Protein AF-A0A4V6NR15-F1 (afdb_monomer)

pLDDT: mean 85.84, std 16.06, range [43.22, 98.69]

Mean predicted aligned error: 8.98 Å

Radius of gyration: 19.8 Å; Cα contacts (8 Å, |Δi|>4): 120; chains: 1; bounding box: 52×63×52 Å

Nearest PDB structures (foldseek):
  4pav-assembly4_D  TM=6.215E-01  e=2.901E-02  Staphylococcus aureus
  4pav-assembly2_B  TM=5.642E-01  e=1.759E-02  Staphylococcus aureus
  2p7m-assembly4_A  TM=5.240E-01  e=8.943E-02  Listeria monocytogenes EGD-e
  5b6j-assembly2_B  TM=4.388E-01  e=2.171E+00  Vibrio cholerae O395
  4z86-assembly1_B  TM=3.121E-01  e=2.312E+00  Vibrio cholerae O1 biovar El Tor str. N16961

InterPro domains:
  IPR029068 Glyoxalase/Bleomycin resistance protein/Dihydroxybiphenyl dioxygenase [G3DSA:3.10.180.10] (9-125)
  IPR029068 Glyoxalase/Bleomycin resistance protein/Dihydroxybiphenyl dioxygenase [SSF54593] (13-91)

Sequence (129 aa):
MLDERVQPNETIVPLLSCTAPEDTLTFWRALGFEVTHEQTKPYLYLAFQWSGFALHYGRASSNVDPSLESTGGCLVMVDAVAPYHAAFAEAMRRTYGKMLTKGLPRITRGTEPVPPDSASWTRRETPSS

Secondary structure (DSSP, 8-state):
--------------EEEES-HHHHHHHHHHTT-EEEEEE-SSS-EEEEEETTEEEEEEEPPTT--GGG--S-------S-HHHHHHHHHHHHHHHHSS---SSSS--PPPPPPPPGGG------PPPP-

Structure (mmCIF, N/CA/C/O backbone):
data_AF-A0A4V6NR15-F1
#
_entry.id   AF-A0A4V6NR15-F1
#
loop_
_atom_site.group_PDB
_atom_site.id
_atom_site.type_symbol
_atom_site.label_atom_id
_atom_site.label_alt_id
_atom_site.label_comp_id
_atom_site.label_asym_id
_atom_site.label_entity_id
_atom_site.label_seq_id
_atom_site.pdbx_PDB_ins_code
_atom_site.Cartn_x
_atom_site.Cartn_y
_atom_site.Cartn_z
_atom_site.occupancy
_atom_site.B_iso_or_equiv
_atom_site.auth_seq_id
_atom_site.auth_comp_id
_atom_site.auth_asym_id
_atom_site.auth_atom_id
_atom_site.pdbx_PDB_model_num
ATOM 1 N N . MET A 1 1 ? 0.253 -47.927 -10.230 1.00 50.66 1 MET A N 1
ATOM 2 C CA . MET A 1 1 ? 0.256 -46.534 -10.711 1.00 50.66 1 MET A CA 1
ATOM 3 C C . MET A 1 1 ? -0.069 -45.674 -9.506 1.00 50.66 1 MET A C 1
ATOM 5 O O . MET A 1 1 ? -1.233 -45.601 -9.139 1.00 50.66 1 MET A O 1
ATOM 9 N N . LEU A 1 2 ? 0.947 -45.192 -8.788 1.00 55.94 2 LEU A N 1
ATOM 10 C CA . LEU A 1 2 ? 0.704 -44.258 -7.692 1.00 55.94 2 LEU A CA 1
ATOM 11 C C . LEU A 1 2 ? 0.239 -42.952 -8.329 1.00 55.94 2 LEU A C 1
ATOM 13 O O . LEU A 1 2 ? 0.882 -42.436 -9.238 1.00 55.94 2 LEU A O 1
ATOM 17 N N . ASP A 1 3 ? -0.934 -42.509 -7.906 1.00 68.00 3 ASP A N 1
ATOM 18 C CA . ASP A 1 3 ? -1.514 -41.224 -8.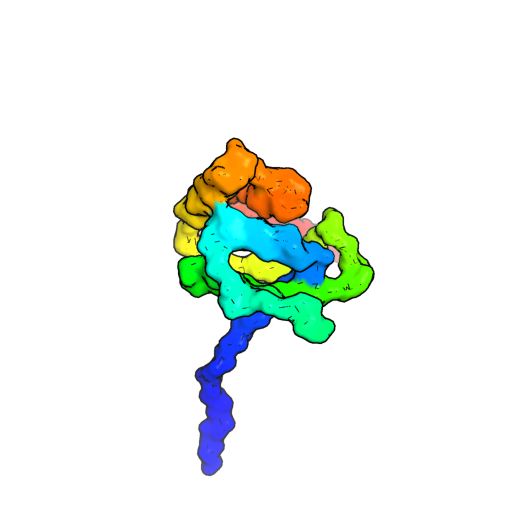249 1.00 68.00 3 ASP A CA 1
ATOM 19 C C . ASP A 1 3 ? -0.672 -40.135 -7.577 1.00 68.00 3 ASP A C 1
ATOM 21 O O . ASP A 1 3 ? -0.947 -39.689 -6.465 1.00 68.00 3 ASP A O 1
ATOM 25 N N . GLU A 1 4 ? 0.439 -39.796 -8.223 1.00 69.56 4 GLU A N 1
ATOM 26 C CA . GLU A 1 4 ? 1.435 -38.829 -7.771 1.00 69.56 4 GLU A CA 1
ATOM 27 C C . GLU A 1 4 ? 0.936 -37.408 -8.076 1.00 69.56 4 GLU A C 1
ATOM 29 O O . GLU A 1 4 ? 1.529 -36.638 -8.829 1.00 69.56 4 GLU A O 1
ATOM 34 N N . ARG A 1 5 ? -0.245 -37.071 -7.545 1.00 78.25 5 ARG A N 1
ATOM 35 C CA . ARG A 1 5 ? -0.778 -35.712 -7.633 1.00 78.25 5 ARG A CA 1
ATOM 36 C C . ARG A 1 5 ? 0.018 -34.794 -6.715 1.00 78.25 5 ARG A C 1
ATOM 38 O O . ARG A 1 5 ? 0.207 -35.100 -5.536 1.00 78.25 5 ARG A O 1
ATOM 45 N N . VAL A 1 6 ? 0.443 -33.656 -7.267 1.00 82.56 6 VAL A 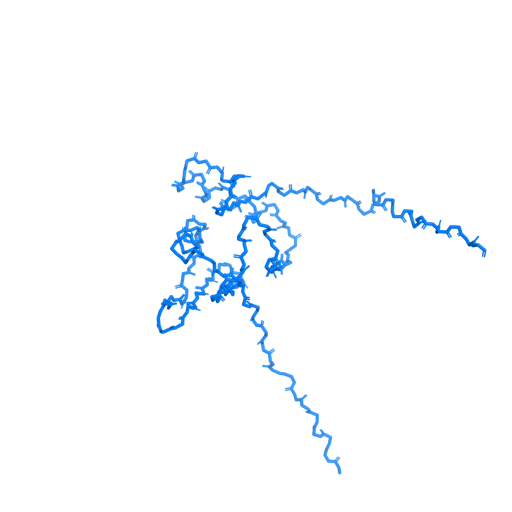N 1
ATOM 46 C CA . VAL A 1 6 ? 1.075 -32.561 -6.521 1.00 82.56 6 VAL A CA 1
ATOM 47 C C . VAL A 1 6 ? 0.169 -32.188 -5.348 1.00 82.56 6 VAL A C 1
ATOM 49 O O . VAL A 1 6 ? -0.991 -31.828 -5.548 1.00 82.56 6 VAL A O 1
ATOM 52 N N . GLN A 1 7 ? 0.692 -32.325 -4.129 1.00 82.19 7 GLN A N 1
ATOM 53 C CA . GLN A 1 7 ? 0.013 -31.879 -2.917 1.00 82.19 7 GLN A CA 1
ATOM 54 C C . GLN A 1 7 ? 0.207 -30.365 -2.802 1.00 82.19 7 GLN A C 1
ATOM 56 O O . GLN A 1 7 ? 1.354 -29.933 -2.669 1.00 82.19 7 GLN A O 1
ATOM 61 N N . PRO A 1 8 ? -0.863 -29.560 -2.876 1.00 80.50 8 PRO A N 1
ATOM 62 C CA . PRO A 1 8 ? -0.726 -28.113 -2.855 1.00 80.50 8 PRO A CA 1
ATOM 63 C C . PRO A 1 8 ? -0.220 -27.638 -1.487 1.00 80.50 8 PRO A C 1
ATOM 65 O O . PRO A 1 8 ? -0.767 -28.010 -0.447 1.00 80.50 8 PRO A O 1
ATOM 68 N N . ASN A 1 9 ? 0.821 -26.808 -1.503 1.00 87.25 9 ASN A N 1
ATOM 69 C CA . ASN A 1 9 ? 1.371 -26.114 -0.330 1.00 87.25 9 ASN A CA 1
ATOM 70 C C . ASN A 1 9 ? 2.011 -24.762 -0.720 1.00 87.25 9 ASN A C 1
ATOM 72 O O . ASN A 1 9 ? 2.924 -24.262 -0.061 1.00 87.25 9 ASN A O 1
ATOM 76 N N . GLU A 1 10 ? 1.595 -24.194 -1.850 1.00 87.56 10 GLU A N 1
ATOM 77 C CA . GLU A 1 10 ? 2.113 -22.944 -2.384 1.00 87.56 10 GLU A CA 1
ATOM 78 C C . GLU A 1 10 ? 1.437 -21.731 -1.730 1.00 87.56 10 GLU A C 1
ATOM 80 O O . GLU A 1 10 ? 0.220 -21.688 -1.556 1.00 87.56 10 GLU A O 1
ATOM 85 N N . THR A 1 11 ? 2.231 -20.695 -1.454 1.00 85.19 11 THR A N 1
ATOM 86 C CA . THR A 1 11 ? 1.748 -19.376 -1.027 1.00 85.19 11 THR A CA 1
ATOM 87 C C . THR A 1 11 ? 2.132 -18.354 -2.085 1.00 85.19 11 THR A C 1
ATOM 89 O O . THR A 1 11 ? 3.303 -18.240 -2.449 1.00 85.19 11 THR A O 1
ATOM 92 N N . ILE A 1 12 ? 1.156 -17.590 -2.576 1.00 85.94 12 ILE A N 1
ATOM 93 C CA . ILE A 1 12 ? 1.389 -16.525 -3.555 1.00 85.94 12 ILE A CA 1
ATOM 94 C C . ILE A 1 12 ? 1.426 -15.187 -2.827 1.00 85.94 12 ILE A C 1
ATOM 96 O O . ILE A 1 12 ? 0.514 -14.851 -2.076 1.00 85.94 12 ILE A O 1
ATOM 100 N N . VAL A 1 13 ? 2.468 -14.405 -3.100 1.00 89.62 13 VAL A N 1
ATOM 101 C CA . VAL A 1 13 ? 2.627 -13.048 -2.580 1.00 89.62 13 VAL A CA 1
ATOM 102 C C . VAL A 1 13 ? 2.760 -12.087 -3.763 1.00 89.62 13 VAL A C 1
ATOM 104 O O . VAL A 1 13 ? 3.803 -12.074 -4.422 1.00 89.62 13 VAL A O 1
ATOM 107 N N . PRO A 1 14 ? 1.720 -11.296 -4.079 1.00 89.44 14 PRO A N 1
ATOM 108 C CA . PRO A 1 14 ? 1.799 -10.293 -5.132 1.00 89.44 14 PRO A CA 1
ATOM 109 C C . PRO A 1 14 ? 2.858 -9.234 -4.810 1.00 89.44 14 PRO A C 1
ATOM 111 O O . PRO A 1 14 ? 2.888 -8.681 -3.711 1.00 89.44 14 PRO A O 1
ATOM 114 N N . LEU A 1 15 ? 3.702 -8.927 -5.792 1.00 93.88 15 LEU A N 1
ATOM 115 C CA . LEU A 1 15 ? 4.697 -7.861 -5.717 1.00 93.88 15 LEU A CA 1
ATOM 116 C C . LEU A 1 15 ? 4.147 -6.597 -6.376 1.00 93.88 15 LEU A C 1
ATOM 118 O O . LEU A 1 15 ? 4.005 -6.524 -7.596 1.00 93.88 15 LEU A O 1
ATOM 122 N N . LEU A 1 16 ? 3.845 -5.594 -5.558 1.00 95.81 16 LEU A N 1
ATOM 123 C CA . LEU A 1 16 ? 3.402 -4.279 -6.002 1.00 95.81 16 LEU A CA 1
ATOM 124 C C . LEU A 1 16 ? 4.576 -3.469 -6.561 1.00 95.81 16 LEU A C 1
ATOM 126 O O . LEU A 1 16 ? 5.715 -3.577 -6.105 1.00 95.81 16 LEU A O 1
ATOM 130 N N . SER A 1 17 ? 4.297 -2.613 -7.540 1.00 95.38 17 SER A N 1
ATOM 131 C CA . SER A 1 17 ? 5.313 -1.725 -8.109 1.00 95.38 17 SER A CA 1
ATOM 132 C C . SER A 1 17 ? 5.597 -0.550 -7.173 1.00 95.38 17 SER A C 1
ATOM 134 O O . SER A 1 17 ? 4.682 0.176 -6.789 1.00 95.38 17 SER A O 1
ATOM 136 N N . CYS A 1 18 ? 6.868 -0.326 -6.844 1.00 95.62 18 CYS A N 1
ATOM 137 C CA . CYS A 1 18 ? 7.330 0.817 -6.063 1.00 95.62 18 CYS A CA 1
ATOM 138 C C . CYS A 1 18 ? 8.210 1.739 -6.912 1.00 95.62 18 CYS A C 1
ATOM 140 O O . CYS A 1 18 ? 9.241 1.325 -7.451 1.00 95.62 18 CYS A O 1
ATOM 142 N N . THR A 1 19 ? 7.791 2.999 -7.009 1.00 94.75 19 THR A N 1
ATOM 143 C CA . THR A 1 19 ? 8.482 4.077 -7.734 1.00 94.75 19 THR A CA 1
ATOM 144 C C . THR A 1 19 ? 9.205 5.038 -6.785 1.00 94.75 19 THR A C 1
ATOM 146 O O . THR A 1 19 ? 10.203 5.634 -7.17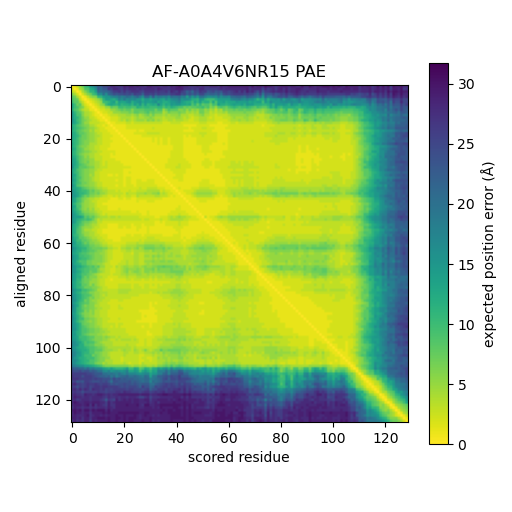6 1.00 94.75 19 THR A O 1
ATOM 149 N N . ALA A 1 20 ? 8.749 5.141 -5.530 1.00 94.81 20 ALA A N 1
ATOM 150 C CA . ALA A 1 20 ? 9.316 5.996 -4.486 1.00 94.81 20 ALA A CA 1
ATOM 151 C C . ALA A 1 20 ? 9.455 5.212 -3.158 1.00 94.81 20 ALA A C 1
ATOM 153 O O . ALA A 1 20 ? 8.512 5.178 -2.361 1.00 94.81 20 ALA A O 1
ATOM 154 N N . PRO A 1 21 ? 10.600 4.538 -2.916 1.00 96.12 21 PRO A N 1
ATOM 155 C CA . PRO A 1 21 ? 10.801 3.664 -1.752 1.00 96.12 21 PRO A CA 1
ATOM 156 C C . PRO A 1 21 ? 10.647 4.365 -0.403 1.00 96.12 21 PRO A C 1
ATOM 158 O O . PRO A 1 21 ? 9.938 3.863 0.464 1.00 96.12 21 PRO A O 1
ATOM 161 N N . GLU A 1 22 ? 11.258 5.540 -0.247 1.00 96.38 22 GLU A N 1
ATOM 162 C CA . GLU A 1 22 ? 11.242 6.295 1.013 1.00 96.38 22 GLU A CA 1
ATOM 163 C C . GLU A 1 22 ? 9.834 6.786 1.371 1.00 96.38 22 GLU A C 1
ATOM 165 O O . GLU A 1 22 ? 9.385 6.637 2.510 1.00 96.38 22 GLU A O 1
ATOM 170 N N . ASP A 1 23 ? 9.093 7.293 0.382 1.00 95.25 23 ASP A N 1
ATOM 171 C CA . ASP A 1 23 ? 7.699 7.708 0.563 1.00 95.25 23 ASP A CA 1
ATOM 172 C C . ASP A 1 23 ? 6.804 6.502 0.887 1.00 95.25 23 ASP A C 1
ATOM 174 O O . ASP A 1 23 ? 5.924 6.591 1.744 1.00 95.25 23 ASP A O 1
ATOM 178 N N . THR A 1 24 ? 7.065 5.349 0.256 1.00 96.50 24 THR A N 1
ATOM 179 C CA . THR A 1 24 ? 6.341 4.091 0.509 1.00 96.50 24 THR A CA 1
ATOM 180 C C . THR A 1 24 ? 6.567 3.602 1.942 1.00 96.50 24 THR A C 1
ATOM 182 O O . THR A 1 24 ? 5.602 3.304 2.648 1.00 96.50 24 THR A O 1
ATOM 185 N N . LEU A 1 25 ? 7.824 3.561 2.398 1.00 97.94 25 LEU A N 1
ATOM 186 C CA . LEU A 1 25 ? 8.188 3.205 3.774 1.00 97.94 25 LEU A CA 1
ATOM 187 C C . LEU A 1 25 ? 7.538 4.155 4.780 1.00 97.94 25 LEU A C 1
ATOM 189 O O . LEU A 1 25 ? 6.923 3.709 5.750 1.00 97.94 25 LEU A O 1
ATOM 193 N N . THR A 1 26 ? 7.657 5.460 4.536 1.00 96.94 26 THR A N 1
ATOM 194 C CA . THR A 1 26 ? 7.112 6.503 5.410 1.00 96.94 26 THR A CA 1
ATOM 195 C C . THR A 1 26 ? 5.598 6.374 5.542 1.00 96.94 26 THR A C 1
ATOM 197 O O . THR A 1 26 ? 5.069 6.437 6.652 1.00 96.94 26 THR A O 1
ATOM 200 N N . PHE A 1 27 ? 4.896 6.146 4.431 1.00 97.06 27 PHE A N 1
ATOM 201 C CA . PHE A 1 27 ? 3.443 6.027 4.415 1.00 97.06 27 PHE A CA 1
ATOM 202 C C . PHE A 1 27 ? 2.940 4.797 5.170 1.00 97.06 27 PHE A C 1
ATOM 204 O O . PHE A 1 27 ? 2.096 4.929 6.056 1.00 97.06 27 PHE A O 1
ATOM 211 N N . TRP A 1 28 ? 3.470 3.606 4.878 1.00 97.38 28 TRP A N 1
ATOM 212 C CA . TRP A 1 28 ? 3.004 2.389 5.547 1.00 97.38 28 TRP A CA 1
ATOM 213 C C . TRP A 1 28 ? 3.337 2.391 7.044 1.00 97.38 28 TRP A C 1
ATOM 215 O O . TRP A 1 28 ? 2.476 2.047 7.859 1.00 97.38 28 TRP A O 1
ATOM 225 N N . ARG A 1 29 ? 4.517 2.894 7.434 1.00 97.50 29 ARG A N 1
ATOM 226 C CA . ARG A 1 29 ? 4.860 3.118 8.851 1.00 97.50 29 ARG A CA 1
ATOM 227 C C . ARG A 1 29 ? 3.888 4.077 9.533 1.00 97.50 29 ARG A C 1
ATOM 229 O O . ARG A 1 29 ? 3.444 3.803 10.645 1.00 97.50 29 ARG A O 1
ATOM 236 N N . ALA A 1 30 ? 3.514 5.175 8.874 1.00 96.69 30 ALA A N 1
ATOM 237 C CA . ALA A 1 30 ? 2.565 6.143 9.423 1.00 96.69 30 ALA A CA 1
ATOM 238 C C . ALA A 1 30 ? 1.175 5.542 9.685 1.00 96.69 30 ALA A C 1
ATOM 240 O O . ALA A 1 30 ? 0.494 5.978 10.616 1.00 96.69 30 ALA A O 1
ATOM 241 N N . LEU A 1 31 ? 0.771 4.537 8.899 1.00 96.75 31 LEU A N 1
ATOM 242 C CA . LEU A 1 31 ? -0.460 3.766 9.102 1.00 96.75 31 LEU A CA 1
ATOM 243 C C . LEU A 1 31 ? -0.342 2.693 10.197 1.00 96.75 31 LEU A C 1
ATOM 245 O O . LEU A 1 31 ? -1.349 2.090 10.564 1.00 96.75 31 LE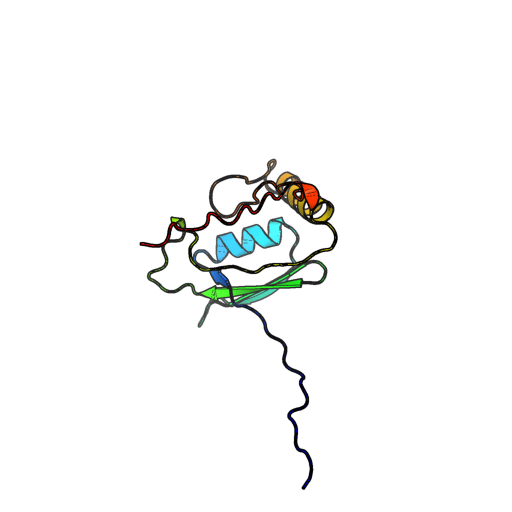U A O 1
ATOM 249 N N . GLY A 1 32 ? 0.854 2.492 10.754 1.00 97.00 32 GLY A N 1
ATOM 250 C CA . GLY A 1 32 ? 1.123 1.528 11.817 1.00 97.00 32 GLY A CA 1
ATOM 251 C C . GLY A 1 32 ? 1.516 0.140 11.322 1.00 97.00 32 GLY A C 1
ATOM 252 O O . GLY A 1 32 ? 1.473 -0.796 12.115 1.00 97.00 32 GLY A O 1
ATOM 253 N N . PHE A 1 33 ? 1.879 -0.015 10.044 1.00 98.25 33 PHE A N 1
ATOM 254 C CA . PHE A 1 33 ? 2.426 -1.277 9.551 1.00 98.25 33 PHE A CA 1
ATOM 255 C C . PHE A 1 33 ? 3.822 -1.509 10.127 1.00 98.25 33 PHE A C 1
ATOM 257 O O . PHE A 1 33 ? 4.652 -0.597 10.189 1.00 98.25 33 PHE A O 1
ATOM 264 N N . GLU A 1 34 ? 4.090 -2.758 10.486 1.00 98.50 34 GLU A N 1
ATOM 265 C CA . GLU A 1 34 ? 5.432 -3.235 10.780 1.00 98.50 34 GLU A CA 1
ATOM 266 C C . GLU A 1 34 ? 6.198 -3.431 9.469 1.00 98.50 34 GLU A C 1
ATOM 268 O O . GLU A 1 34 ? 5.669 -4.006 8.518 1.00 98.50 34 GLU A O 1
ATOM 273 N N . VAL A 1 35 ? 7.449 -2.972 9.412 1.00 98.56 35 VAL A N 1
ATOM 274 C CA . VAL A 1 35 ? 8.347 -3.263 8.288 1.00 98.56 35 VAL A CA 1
ATOM 275 C C . VAL A 1 35 ? 9.048 -4.584 8.572 1.00 98.56 35 VAL A C 1
ATOM 277 O O . VAL A 1 35 ? 9.958 -4.637 9.394 1.00 98.56 35 VAL A O 1
ATOM 280 N N . THR A 1 36 ? 8.624 -5.644 7.892 1.00 98.31 36 THR A N 1
ATOM 281 C CA . THR A 1 36 ? 9.179 -6.994 8.069 1.00 98.31 36 THR A CA 1
ATOM 282 C C . THR A 1 36 ? 10.387 -7.243 7.169 1.00 98.31 36 THR A C 1
ATOM 284 O O . THR A 1 36 ? 11.201 -8.124 7.447 1.00 98.31 36 THR A O 1
ATOM 287 N N . HIS A 1 37 ? 10.540 -6.452 6.102 1.00 98.06 37 HIS A N 1
ATOM 288 C CA . HIS A 1 37 ? 11.736 -6.450 5.269 1.00 98.06 37 HIS A CA 1
ATOM 289 C C . HIS A 1 37 ? 11.971 -5.083 4.619 1.00 98.06 37 HIS A C 1
ATOM 291 O O . HIS A 1 37 ? 11.049 -4.483 4.067 1.00 98.06 37 HIS A O 1
ATOM 297 N N . GLU A 1 38 ? 13.222 -4.622 4.625 1.00 98.19 38 GLU A N 1
ATOM 298 C CA . GLU A 1 38 ? 13.647 -3.381 3.978 1.00 98.19 38 GLU A CA 1
ATOM 299 C C . GLU A 1 38 ? 14.994 -3.591 3.283 1.00 98.19 38 GLU A C 1
ATOM 301 O O . GLU A 1 38 ? 16.044 -3.643 3.922 1.00 98.19 38 GLU A O 1
ATOM 306 N N . GLN A 1 39 ? 14.966 -3.704 1.957 1.00 98.25 39 GLN A N 1
ATOM 307 C CA . GLN A 1 39 ? 16.163 -3.799 1.133 1.00 98.25 39 GLN A CA 1
ATOM 308 C C . GLN A 1 39 ? 16.072 -2.813 -0.029 1.00 98.25 39 GLN A C 1
ATOM 310 O O . GLN A 1 39 ? 15.161 -2.880 -0.849 1.00 98.25 39 GLN A O 1
ATOM 315 N N . THR A 1 40 ? 17.056 -1.923 -0.148 1.00 96.25 40 THR A N 1
ATOM 316 C CA . THR A 1 40 ? 17.147 -0.957 -1.259 1.00 96.25 40 THR A CA 1
ATOM 317 C C . THR A 1 40 ? 18.230 -1.317 -2.279 1.00 96.25 40 THR A C 1
ATOM 319 O O . THR A 1 40 ? 18.203 -0.823 -3.410 1.00 96.25 40 THR A O 1
ATOM 322 N N . LYS A 1 41 ? 19.168 -2.207 -1.919 1.00 93.88 41 LYS A N 1
ATOM 323 C CA . LYS A 1 41 ? 20.266 -2.693 -2.772 1.00 93.88 41 LYS A CA 1
ATOM 324 C C . LYS A 1 41 ? 20.570 -4.173 -2.490 1.00 93.88 41 LYS A C 1
ATOM 326 O O . LYS A 1 41 ? 20.447 -4.584 -1.341 1.00 93.88 41 LYS A O 1
ATOM 331 N N . PRO A 1 42 ? 21.010 -4.960 -3.493 1.00 93.88 42 PRO A N 1
ATOM 332 C CA . PRO A 1 42 ? 21.190 -4.584 -4.904 1.00 93.88 42 PRO A CA 1
ATOM 333 C C . PRO A 1 42 ? 19.863 -4.413 -5.664 1.00 93.88 42 PRO A C 1
ATOM 335 O O . PRO A 1 42 ? 19.810 -3.695 -6.662 1.00 93.88 42 PRO A O 1
ATOM 338 N N . TYR A 1 43 ? 18.777 -4.990 -5.149 1.00 94.75 43 TYR A N 1
ATOM 339 C CA . TYR A 1 43 ? 17.425 -4.840 -5.683 1.00 94.75 43 TYR A CA 1
ATOM 340 C C . TYR A 1 43 ? 16.492 -4.304 -4.606 1.00 94.75 43 TYR A C 1
ATOM 342 O O . TYR A 1 43 ? 16.694 -4.568 -3.421 1.00 94.75 43 TYR A O 1
ATOM 350 N N . LEU A 1 44 ? 15.480 -3.552 -5.036 1.00 97.94 44 LEU A N 1
ATOM 351 C CA . LEU A 1 44 ? 14.471 -3.029 -4.128 1.00 97.94 44 LEU A CA 1
ATOM 352 C C . LEU A 1 44 ? 13.494 -4.146 -3.766 1.00 97.94 44 LEU A C 1
ATOM 354 O O . LEU A 1 44 ? 12.868 -4.714 -4.663 1.00 97.94 44 LEU A O 1
ATOM 358 N N . TYR A 1 45 ? 13.346 -4.396 -2.471 1.00 98.12 45 TYR A N 1
ATOM 359 C CA . TYR A 1 45 ? 12.298 -5.234 -1.919 1.00 98.12 45 TYR A CA 1
ATOM 360 C C . TYR A 1 45 ? 11.883 -4.695 -0.552 1.00 98.12 45 TYR A C 1
ATOM 362 O O . TYR A 1 45 ? 12.716 -4.548 0.343 1.00 98.12 45 TYR A O 1
ATOM 370 N N . LEU A 1 46 ? 10.601 -4.375 -0.407 1.00 98.69 46 LEU A N 1
ATOM 371 C CA . LEU A 1 46 ? 10.016 -3.894 0.843 1.00 98.69 46 LEU A CA 1
ATOM 372 C C . LEU A 1 46 ? 8.849 -4.806 1.211 1.00 98.69 46 LEU A C 1
ATOM 374 O O . LEU A 1 46 ? 8.046 -5.143 0.337 1.00 98.69 46 LEU A O 1
ATOM 378 N N . ALA A 1 47 ? 8.739 -5.180 2.481 1.00 98.31 47 ALA A N 1
ATOM 379 C CA . ALA A 1 47 ? 7.620 -5.957 2.994 1.00 98.31 47 ALA A CA 1
ATOM 380 C C . ALA A 1 47 ? 7.075 -5.331 4.277 1.00 98.31 47 ALA A C 1
ATOM 382 O O . ALA A 1 47 ? 7.830 -4.906 5.157 1.00 98.31 47 ALA A O 1
ATOM 383 N N . PHE A 1 48 ? 5.751 -5.286 4.359 1.00 98.38 48 PHE A N 1
ATOM 384 C CA . PHE A 1 48 ? 5.006 -4.667 5.442 1.00 98.38 48 PHE A CA 1
ATOM 385 C C . PHE A 1 48 ? 3.948 -5.635 5.950 1.00 98.38 48 PHE A C 1
ATOM 387 O O . PHE A 1 48 ? 3.264 -6.246 5.134 1.00 98.38 48 PHE A O 1
ATOM 394 N N . GLN A 1 49 ? 3.763 -5.731 7.263 1.00 97.75 49 GLN A N 1
ATOM 395 C CA . GLN A 1 49 ? 2.706 -6.527 7.887 1.00 97.75 49 GLN A CA 1
ATOM 396 C C . GLN A 1 49 ? 1.809 -5.622 8.727 1.00 97.75 49 GLN A C 1
ATOM 398 O O . GLN A 1 49 ? 2.286 -4.775 9.485 1.00 97.75 49 GLN A O 1
ATOM 403 N N . TRP A 1 50 ? 0.499 -5.821 8.624 1.00 97.25 50 TRP A N 1
ATOM 404 C CA . TRP A 1 50 ? -0.454 -5.233 9.558 1.00 97.25 50 TRP A CA 1
ATOM 405 C C . TRP A 1 50 ? -1.689 -6.112 9.668 1.00 97.25 50 TRP A C 1
ATOM 407 O O . TRP A 1 50 ? -2.238 -6.564 8.662 1.00 97.25 50 TRP A O 1
ATOM 417 N N . SER A 1 51 ? -2.146 -6.345 10.900 1.00 94.38 51 SER A N 1
ATOM 418 C CA . SER A 1 51 ? -3.220 -7.305 11.161 1.00 94.38 51 SER A CA 1
ATOM 419 C C . SER A 1 51 ? -2.882 -8.664 10.511 1.00 94.38 51 SER A C 1
ATOM 421 O O . SER A 1 51 ? -1.774 -9.174 10.687 1.00 94.38 51 SER A O 1
ATOM 423 N N . GLY A 1 52 ? -3.814 -9.250 9.759 1.00 92.62 52 GLY A N 1
ATOM 424 C CA . GLY A 1 52 ? -3.671 -10.551 9.110 1.00 92.62 52 GLY A CA 1
ATOM 425 C C . GLY A 1 52 ? -3.101 -10.544 7.688 1.00 92.62 52 GLY A C 1
ATOM 426 O O . GLY A 1 52 ? -3.168 -11.588 7.049 1.00 92.62 52 GLY A O 1
ATOM 427 N N . PHE A 1 53 ? -2.579 -9.428 7.156 1.00 93.88 53 PHE A N 1
ATOM 428 C CA . PHE A 1 53 ? -2.070 -9.389 5.776 1.00 93.88 53 PHE A CA 1
ATOM 429 C C . PHE A 1 53 ? -0.727 -8.672 5.624 1.00 93.88 53 PHE A C 1
ATOM 431 O O . PHE A 1 53 ? -0.372 -7.783 6.403 1.00 93.88 53 PHE A O 1
ATOM 438 N N . ALA A 1 54 ? -0.015 -9.061 4.566 1.00 95.88 54 ALA A N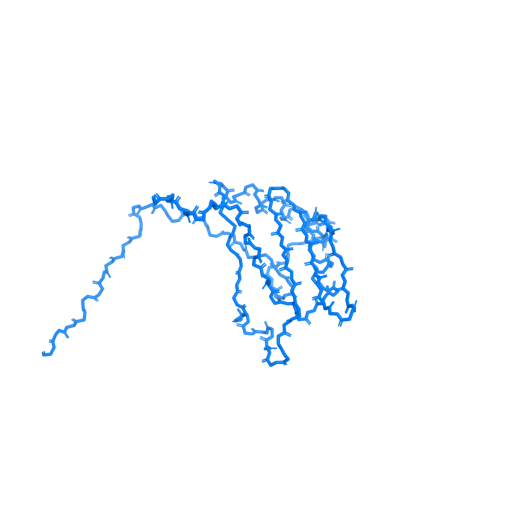 1
ATOM 439 C CA . ALA A 1 54 ? 1.252 -8.474 4.173 1.00 95.88 54 ALA A CA 1
ATOM 440 C C . ALA A 1 54 ? 1.136 -7.736 2.836 1.00 95.88 54 ALA A C 1
ATOM 442 O O . ALA A 1 54 ? 0.381 -8.138 1.946 1.00 95.88 54 ALA A O 1
ATOM 443 N N . LEU A 1 55 ? 1.923 -6.677 2.675 1.00 96.88 55 LEU A N 1
ATOM 444 C CA . LEU A 1 55 ? 2.117 -5.972 1.414 1.00 96.88 55 LEU A CA 1
ATOM 445 C C . LEU A 1 55 ? 3.584 -6.032 1.027 1.00 96.88 55 LEU A C 1
ATOM 447 O O . LEU A 1 55 ? 4.458 -5.710 1.830 1.00 96.88 55 LEU A O 1
ATOM 451 N N . HIS A 1 56 ? 3.842 -6.420 -0.216 1.00 97.50 56 HIS A N 1
ATOM 452 C CA . HIS A 1 56 ? 5.186 -6.600 -0.737 1.00 97.50 56 HIS A CA 1
ATOM 453 C C . HIS A 1 56 ? 5.375 -5.726 -1.964 1.00 97.50 56 HIS A C 1
ATOM 455 O O . HIS A 1 56 ? 4.503 -5.656 -2.828 1.00 97.50 56 HIS A O 1
ATOM 461 N N . TYR A 1 57 ? 6.523 -5.067 -2.038 1.00 97.88 57 TYR A N 1
ATOM 462 C CA . TYR A 1 57 ? 6.858 -4.140 -3.104 1.00 97.88 57 TYR A CA 1
ATOM 463 C C . TYR A 1 57 ? 8.195 -4.496 -3.736 1.00 97.88 57 TYR A C 1
ATOM 465 O O . TYR A 1 57 ? 9.172 -4.768 -3.038 1.00 97.88 57 TYR A O 1
ATOM 473 N N . GLY A 1 58 ? 8.239 -4.436 -5.063 1.00 97.31 58 GLY A N 1
ATOM 474 C CA . GLY A 1 58 ? 9.451 -4.518 -5.870 1.00 97.31 58 GLY A CA 1
ATOM 475 C C . GLY A 1 58 ? 9.683 -3.230 -6.654 1.00 97.31 58 GLY A C 1
ATOM 476 O O . GLY A 1 58 ? 8.823 -2.350 -6.719 1.00 97.31 58 GLY A O 1
ATOM 477 N N . ARG A 1 59 ? 10.859 -3.107 -7.276 1.00 96.38 59 ARG A N 1
ATOM 478 C CA . ARG A 1 59 ? 11.157 -1.981 -8.175 1.00 96.38 59 ARG A CA 1
ATOM 479 C C . ARG A 1 59 ? 10.139 -1.948 -9.318 1.00 96.38 59 ARG A C 1
ATOM 481 O O . ARG A 1 59 ? 10.003 -2.932 -10.040 1.00 96.38 59 ARG A O 1
ATOM 488 N N . ALA A 1 60 ? 9.482 -0.807 -9.513 1.00 95.38 60 ALA A N 1
ATOM 489 C CA . ALA A 1 60 ? 8.729 -0.558 -10.736 1.00 95.38 60 ALA A CA 1
ATOM 490 C C . ALA A 1 60 ? 9.659 -0.589 -11.965 1.00 95.38 60 ALA A C 1
ATOM 492 O O . ALA A 1 60 ? 10.852 -0.277 -11.864 1.00 95.38 60 ALA A O 1
ATOM 493 N N . SER A 1 61 ? 9.122 -0.931 -13.137 1.00 92.69 61 SER A N 1
ATOM 494 C CA . SER A 1 61 ? 9.876 -0.767 -14.381 1.00 92.69 61 SER A CA 1
ATOM 495 C C . SER A 1 61 ? 10.147 0.718 -14.650 1.00 92.69 61 SER A C 1
ATOM 497 O O . SER A 1 61 ? 9.386 1.596 -14.244 1.00 92.69 61 SER A O 1
ATOM 499 N N . SER A 1 62 ? 11.251 1.018 -15.336 1.00 90.12 62 SER A N 1
ATOM 500 C CA . SER A 1 62 ? 11.725 2.396 -15.543 1.00 90.12 62 SER A CA 1
ATOM 501 C C . SER A 1 62 ? 10.785 3.275 -16.375 1.00 90.12 62 SER A C 1
ATOM 503 O O . SER A 1 62 ? 10.912 4.493 -16.345 1.00 90.12 62 SER A O 1
ATOM 505 N N . ASN A 1 63 ? 9.863 2.672 -17.123 1.00 92.00 63 ASN A N 1
ATOM 506 C CA . ASN A 1 63 ? 8.889 3.343 -17.981 1.00 92.00 63 ASN A CA 1
ATOM 507 C C . ASN A 1 63 ? 7.532 3.597 -17.301 1.00 92.00 63 ASN A C 1
ATOM 509 O O . ASN A 1 63 ? 6.614 4.079 -17.961 1.00 92.00 63 ASN A O 1
ATOM 513 N N . VAL A 1 64 ? 7.374 3.242 -16.024 1.00 93.12 64 VAL A N 1
ATOM 514 C CA . VAL A 1 64 ? 6.146 3.529 -15.274 1.00 93.12 64 VAL A CA 1
ATOM 515 C C . VAL A 1 64 ? 6.062 5.023 -14.990 1.00 93.12 64 VAL A C 1
ATOM 517 O O . VAL A 1 64 ? 6.938 5.579 -14.331 1.00 93.12 64 VAL A O 1
ATOM 520 N N . ASP A 1 65 ? 4.967 5.644 -15.422 1.00 90.69 65 ASP A N 1
ATOM 521 C CA . ASP A 1 65 ? 4.546 6.958 -14.944 1.00 90.69 65 ASP A CA 1
ATOM 522 C C . ASP A 1 65 ? 3.647 6.775 -13.705 1.00 90.69 65 ASP A C 1
ATOM 524 O O . ASP A 1 65 ? 2.521 6.278 -13.834 1.00 90.69 65 ASP A O 1
ATOM 528 N N . PRO A 1 66 ? 4.106 7.159 -12.497 1.00 88.38 66 PRO A N 1
ATOM 529 C CA . PRO A 1 66 ? 3.322 7.002 -11.276 1.00 88.38 66 PRO A CA 1
ATOM 530 C C . PRO A 1 66 ? 2.000 7.780 -11.297 1.00 88.38 66 PRO A C 1
ATOM 532 O O . PRO A 1 66 ? 1.067 7.395 -10.596 1.00 88.38 66 PRO A O 1
ATOM 535 N N . SER A 1 67 ? 1.901 8.858 -12.085 1.00 88.38 67 SER A N 1
ATOM 536 C CA . SER A 1 67 ? 0.703 9.703 -12.155 1.00 88.38 67 SER A CA 1
ATOM 537 C C . SER A 1 67 ? -0.474 9.035 -12.870 1.00 88.38 67 SER A C 1
ATOM 539 O O . SER A 1 67 ? -1.619 9.426 -12.651 1.00 88.38 67 SER A O 1
ATOM 541 N N . LEU A 1 68 ? -0.204 8.008 -13.685 1.00 92.50 68 LEU A N 1
ATOM 542 C CA . LEU A 1 68 ? -1.229 7.233 -14.385 1.00 92.50 68 LEU A CA 1
ATOM 543 C C . LEU A 1 68 ? -1.860 6.145 -13.507 1.00 92.50 68 LEU A C 1
ATOM 545 O O . LEU A 1 68 ? -2.895 5.603 -13.885 1.00 92.50 68 LEU A O 1
ATOM 549 N N . GLU A 1 69 ? -1.238 5.803 -12.369 1.00 88.19 69 GLU A N 1
ATOM 550 C CA . GLU A 1 69 ? -1.725 4.793 -11.412 1.00 88.19 69 GLU A CA 1
ATOM 551 C C . GLU A 1 69 ? -2.099 3.439 -12.066 1.00 88.19 69 GLU A C 1
ATOM 553 O O . GLU A 1 69 ? -3.018 2.747 -11.636 1.00 88.19 69 GLU A O 1
ATOM 558 N N . SER A 1 70 ? -1.374 3.045 -13.122 1.00 88.56 70 SER A N 1
ATOM 559 C CA . SER A 1 70 ? -1.692 1.895 -13.987 1.00 88.56 70 SER A CA 1
ATOM 560 C C . SER A 1 70 ? -0.847 0.641 -13.723 1.00 88.56 70 SER A C 1
ATOM 562 O O . SER A 1 70 ? -0.819 -0.282 -14.536 1.00 88.56 70 SER A O 1
ATOM 564 N N . THR A 1 71 ? -0.157 0.571 -12.583 1.00 89.19 71 THR A N 1
ATOM 565 C CA . THR A 1 71 ? 0.771 -0.524 -12.238 1.00 89.19 71 THR A CA 1
ATOM 566 C C . THR A 1 71 ? 0.093 -1.779 -11.675 1.00 89.19 71 THR A C 1
ATOM 568 O O . THR A 1 71 ? 0.776 -2.706 -11.237 1.00 89.19 71 THR A O 1
ATOM 571 N N . GLY A 1 72 ? -1.242 -1.826 -11.689 1.00 88.19 72 GLY A N 1
ATOM 572 C CA . GLY A 1 72 ? -2.034 -2.862 -11.028 1.00 88.19 72 GLY A CA 1
ATOM 573 C C . GLY A 1 72 ? -2.231 -2.575 -9.537 1.00 88.19 72 GLY A C 1
ATOM 574 O O . GLY A 1 72 ? -2.132 -1.434 -9.090 1.00 88.19 72 GLY A O 1
ATOM 575 N N . GLY A 1 73 ? -2.541 -3.607 -8.753 1.00 89.31 73 GLY A N 1
ATOM 576 C CA . GLY A 1 73 ? -2.803 -3.449 -7.325 1.00 89.31 73 GLY A CA 1
ATOM 577 C C . GLY A 1 73 ? -2.986 -4.771 -6.589 1.00 89.31 73 GLY A C 1
ATOM 578 O O . GLY A 1 73 ? -2.840 -5.849 -7.161 1.00 89.31 73 GLY A O 1
ATOM 579 N N . CYS A 1 74 ? -3.320 -4.665 -5.306 1.00 90.69 74 CYS A N 1
ATOM 580 C CA . CYS A 1 74 ? -3.679 -5.783 -4.442 1.00 90.69 74 CYS A CA 1
ATOM 581 C C . CYS A 1 74 ? -5.085 -5.538 -3.887 1.00 90.69 74 CYS A C 1
ATOM 583 O O . CYS A 1 74 ? -5.400 -4.422 -3.472 1.00 90.69 74 CYS A O 1
ATOM 585 N N . LEU A 1 75 ? -5.919 -6.577 -3.890 1.00 90.75 75 LEU A N 1
ATOM 586 C CA . LEU A 1 75 ? -7.235 -6.555 -3.261 1.00 90.75 75 LEU A CA 1
ATOM 587 C C . LEU A 1 75 ? -7.156 -7.307 -1.937 1.00 90.75 75 LEU A C 1
ATOM 589 O O . LEU A 1 75 ? -6.813 -8.487 -1.907 1.00 90.75 75 LEU A O 1
ATOM 593 N N . VAL A 1 76 ? -7.503 -6.618 -0.854 1.00 90.94 76 VAL A N 1
ATOM 594 C CA . VAL A 1 76 ? -7.624 -7.213 0.477 1.00 90.94 76 VAL A CA 1
ATOM 595 C C . VAL A 1 76 ? -9.108 -7.319 0.797 1.00 90.94 76 VAL A C 1
ATOM 597 O O . VAL A 1 76 ? -9.786 -6.308 0.980 1.00 90.94 76 VAL A O 1
ATOM 600 N N . MET A 1 77 ? -9.616 -8.549 0.819 1.00 91.81 77 MET A N 1
ATOM 601 C CA . MET A 1 77 ? -11.013 -8.834 1.135 1.00 91.81 77 MET A CA 1
ATOM 602 C C . MET A 1 77 ? -11.182 -8.904 2.651 1.00 91.81 77 MET A C 1
ATOM 604 O O . MET A 1 77 ? -10.434 -9.606 3.328 1.00 91.81 77 MET A O 1
ATOM 608 N N . VAL A 1 78 ? -12.154 -8.164 3.178 1.00 91.56 78 VAL A N 1
ATOM 609 C CA . VAL A 1 78 ? -12.463 -8.094 4.611 1.00 91.56 78 VAL A CA 1
ATOM 610 C C . VAL A 1 78 ? -13.972 -8.105 4.802 1.00 91.56 78 VAL A C 1
ATOM 612 O O . VAL A 1 78 ? -14.701 -7.600 3.948 1.00 91.56 78 VAL A O 1
ATOM 615 N N . ASP A 1 79 ? -14.437 -8.618 5.939 1.00 92.81 79 ASP A N 1
ATOM 616 C CA . ASP A 1 79 ? -15.873 -8.686 6.240 1.00 92.81 79 ASP A CA 1
ATOM 617 C C . ASP A 1 79 ? -16.505 -7.292 6.362 1.00 92.81 79 ASP A C 1
ATOM 619 O O . ASP A 1 79 ? -17.642 -7.068 5.951 1.00 92.81 79 ASP A O 1
ATOM 623 N N . ALA A 1 80 ? -15.756 -6.327 6.910 1.00 90.50 80 ALA A N 1
ATOM 624 C CA . ALA A 1 80 ? -16.197 -4.947 7.059 1.00 90.50 80 A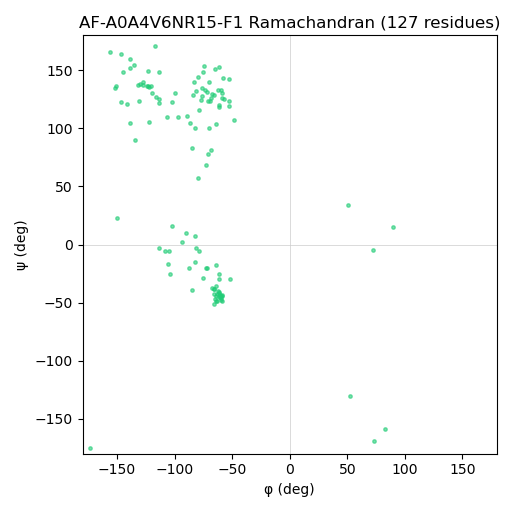LA A CA 1
ATOM 625 C C . ALA A 1 80 ? -15.055 -3.965 6.778 1.00 90.50 80 ALA A C 1
ATOM 627 O O . ALA A 1 80 ? -14.041 -3.947 7.471 1.00 90.50 80 ALA A O 1
ATOM 628 N N . VAL A 1 81 ? -15.245 -3.085 5.791 1.00 91.06 81 VAL A N 1
ATOM 629 C CA . VAL A 1 81 ? -14.243 -2.074 5.399 1.00 91.06 81 VAL A CA 1
ATOM 630 C C . VAL A 1 81 ? -14.180 -0.907 6.393 1.00 91.06 81 VAL A C 1
ATOM 632 O O . VAL A 1 81 ? -13.125 -0.296 6.573 1.00 91.06 81 VAL A O 1
ATOM 635 N N . ALA A 1 82 ? -15.292 -0.588 7.066 1.00 91.06 82 ALA A N 1
ATOM 636 C CA . ALA A 1 82 ? -15.390 0.596 7.922 1.00 91.06 82 ALA A CA 1
ATOM 637 C C . ALA A 1 82 ? -14.377 0.612 9.092 1.00 91.06 82 ALA A C 1
ATOM 639 O O . ALA A 1 82 ? -13.720 1.643 9.260 1.00 91.06 82 ALA A O 1
ATOM 640 N N . PRO A 1 83 ? -14.159 -0.486 9.850 1.00 93.00 83 PRO A N 1
ATOM 641 C CA . PRO A 1 83 ? -13.133 -0.525 10.897 1.00 93.00 83 PRO A CA 1
ATOM 642 C C . PRO A 1 83 ? -11.707 -0.314 10.370 1.00 93.00 83 PRO A C 1
ATOM 644 O O . PRO A 1 83 ? -10.941 0.444 10.962 1.00 93.00 83 PRO A O 1
ATOM 647 N N . TYR A 1 84 ? -11.364 -0.915 9.225 1.00 94.06 84 TYR A N 1
ATOM 648 C CA . TYR A 1 84 ? -10.048 -0.759 8.591 1.00 94.06 84 TYR A CA 1
ATOM 649 C C . TYR A 1 84 ? -9.814 0.694 8.166 1.00 94.06 84 TYR A C 1
ATOM 651 O O . TYR A 1 84 ? -8.794 1.299 8.498 1.00 94.06 84 TYR A O 1
ATOM 659 N N . HIS A 1 85 ? -10.799 1.292 7.488 1.00 92.12 85 HIS A N 1
ATOM 660 C CA . HIS A 1 85 ? -10.729 2.694 7.089 1.00 92.12 85 HIS A CA 1
ATOM 661 C C . HIS A 1 85 ? -10.624 3.627 8.305 1.00 92.12 85 HIS A C 1
ATOM 663 O O . HIS A 1 85 ? -9.840 4.574 8.272 1.00 92.12 85 HIS A O 1
ATOM 669 N N . ALA A 1 86 ? -11.375 3.376 9.384 1.00 93.44 86 ALA A N 1
ATOM 670 C CA . ALA A 1 86 ? -11.308 4.173 10.609 1.00 93.44 86 ALA A CA 1
ATOM 671 C C . ALA A 1 86 ? -9.916 4.120 11.260 1.00 93.44 86 ALA A C 1
ATOM 673 O O . ALA A 1 86 ? -9.369 5.175 11.589 1.00 93.44 86 ALA A O 1
ATOM 674 N N . ALA A 1 87 ? -9.316 2.929 11.359 1.00 95.88 87 ALA A N 1
ATOM 675 C CA . ALA A 1 87 ? -7.972 2.751 11.903 1.00 95.88 87 ALA A CA 1
ATOM 676 C C . ALA A 1 87 ? -6.921 3.535 11.099 1.00 95.88 87 ALA A C 1
ATOM 678 O O . ALA A 1 87 ? -6.134 4.298 11.664 1.00 95.88 87 ALA A O 1
ATOM 679 N N . PHE A 1 88 ? -6.948 3.430 9.767 1.00 95.31 88 PHE A N 1
ATOM 680 C CA . PHE A 1 88 ? -6.012 4.173 8.920 1.00 95.31 88 PHE A CA 1
ATOM 681 C C . PHE A 1 88 ? -6.257 5.687 8.956 1.00 95.31 88 PHE A C 1
ATOM 683 O O . PHE A 1 88 ? -5.314 6.480 8.962 1.00 95.31 88 PHE A O 1
ATOM 690 N N . ALA A 1 89 ? -7.522 6.105 9.019 1.00 93.94 89 ALA A N 1
ATOM 691 C CA . ALA A 1 89 ? -7.912 7.502 9.148 1.00 93.94 89 ALA A CA 1
ATOM 692 C C . ALA A 1 89 ? -7.373 8.144 10.433 1.00 93.94 89 ALA A C 1
ATOM 694 O O . ALA A 1 89 ? -6.888 9.278 10.408 1.00 93.94 89 ALA A O 1
ATOM 695 N N . GLU A 1 90 ? -7.470 7.429 11.551 1.00 95.62 90 GLU A N 1
ATOM 696 C CA . GLU A 1 90 ? -6.915 7.848 12.834 1.00 95.62 90 GLU A CA 1
ATOM 697 C C . GLU A 1 90 ? -5.386 7.914 12.788 1.00 95.62 90 GLU A C 1
ATOM 699 O O . GLU A 1 90 ? -4.811 8.931 13.178 1.00 95.62 90 GLU A O 1
ATOM 704 N N . ALA A 1 91 ? -4.730 6.887 12.240 1.00 96.50 91 ALA A N 1
ATOM 705 C CA . ALA A 1 91 ? -3.278 6.850 12.108 1.00 96.50 91 ALA A CA 1
ATOM 706 C C . ALA A 1 91 ? -2.739 8.032 11.282 1.00 96.50 91 ALA A C 1
ATOM 708 O O . ALA A 1 91 ? -1.812 8.719 11.711 1.00 96.50 91 ALA A O 1
ATOM 709 N N . MET A 1 92 ? -3.381 8.356 10.155 1.00 94.75 92 MET A N 1
ATOM 710 C CA . MET A 1 92 ? -3.023 9.542 9.371 1.00 94.75 92 MET A CA 1
ATOM 711 C C . MET A 1 92 ? -3.244 10.844 10.132 1.00 94.75 92 MET A C 1
ATOM 713 O O . MET A 1 92 ? -2.398 11.731 10.072 1.00 94.75 92 MET A O 1
ATOM 717 N N . ARG A 1 93 ? -4.361 10.985 10.856 1.00 95.31 93 ARG A N 1
ATOM 718 C CA . ARG A 1 93 ? -4.605 12.189 11.662 1.00 95.31 93 ARG A CA 1
ATOM 719 C C . ARG A 1 93 ? -3.557 12.358 12.754 1.00 95.31 93 ARG A C 1
ATOM 721 O O . ARG A 1 93 ? -3.098 13.474 12.962 1.00 95.31 93 ARG A O 1
ATOM 728 N N . ARG A 1 94 ? -3.143 11.268 13.397 1.00 96.56 94 ARG A N 1
ATOM 729 C CA . ARG A 1 94 ? -2.081 11.278 14.407 1.00 96.56 94 ARG A CA 1
ATOM 730 C C . ARG A 1 94 ? -0.729 11.685 13.814 1.00 96.56 94 ARG A C 1
ATOM 732 O O . ARG A 1 94 ? -0.040 12.498 14.415 1.00 96.56 94 ARG A O 1
ATOM 739 N N . THR A 1 95 ? -0.364 11.147 12.651 1.00 95.50 95 THR A N 1
ATOM 740 C CA . THR A 1 95 ? 0.970 11.355 12.061 1.00 95.50 95 THR A CA 1
ATOM 741 C C . THR A 1 95 ? 1.077 12.644 11.238 1.00 95.50 95 THR A C 1
ATOM 743 O O . THR A 1 95 ? 2.089 13.333 11.297 1.00 95.50 95 THR A O 1
ATOM 746 N N . TYR A 1 96 ? 0.037 12.997 10.481 1.00 93.25 96 TYR A N 1
ATOM 747 C CA . TYR A 1 96 ? 0.046 14.117 9.529 1.00 93.25 96 TYR A CA 1
ATOM 748 C C . TYR A 1 96 ? -0.889 15.271 9.919 1.00 93.25 96 TYR A C 1
ATOM 750 O O . TYR A 1 96 ? -0.990 16.254 9.184 1.00 93.25 96 TYR A O 1
ATOM 758 N N . GLY A 1 97 ? -1.648 15.145 11.013 1.00 95.69 97 GLY A N 1
ATOM 759 C CA . GLY A 1 97 ? -2.664 16.124 11.424 1.00 95.69 97 GLY A CA 1
ATOM 760 C C . GLY A 1 97 ? -3.928 16.134 10.552 1.00 95.69 97 GLY A C 1
ATOM 761 O O . GLY A 1 97 ? -4.883 16.849 10.846 1.00 95.69 97 GLY A O 1
ATOM 762 N N . LYS A 1 98 ? -3.962 15.351 9.467 1.00 92.62 98 LYS A N 1
ATOM 763 C CA . LYS A 1 98 ? -5.072 15.277 8.506 1.00 92.62 98 LYS A CA 1
ATOM 764 C C . LYS A 1 98 ? -5.076 13.943 7.768 1.00 92.62 98 LYS A C 1
ATOM 766 O O . LYS A 1 98 ? -4.085 13.223 7.757 1.00 92.62 98 LYS A O 1
ATOM 771 N N . MET A 1 99 ? -6.182 13.643 7.095 1.00 92.38 99 MET A N 1
ATOM 772 C CA . MET A 1 99 ? -6.241 12.529 6.149 1.00 92.38 99 MET A CA 1
ATOM 773 C C . MET A 1 99 ? -5.647 12.950 4.799 1.00 92.38 99 MET A C 1
ATOM 775 O O . MET A 1 99 ? -6.003 14.004 4.264 1.00 92.38 99 MET A O 1
ATOM 779 N N . LEU A 1 100 ? -4.770 12.119 4.236 1.00 91.56 100 LEU A N 1
ATOM 780 C CA . LEU A 1 100 ? -4.231 12.308 2.890 1.00 91.56 100 LEU A CA 1
ATOM 781 C C . LEU A 1 100 ? -5.231 11.755 1.869 1.00 91.56 100 LEU A C 1
ATOM 783 O O . LEU A 1 100 ? -5.316 10.548 1.672 1.00 91.56 100 LEU A O 1
ATOM 787 N N . THR A 1 101 ? -6.017 12.635 1.246 1.00 91.31 101 THR A N 1
ATOM 788 C CA . THR A 1 101 ? -7.083 12.265 0.289 1.00 91.31 101 THR A CA 1
ATOM 789 C C . THR A 1 101 ? -6.752 12.598 -1.167 1.00 91.31 101 THR A C 1
ATOM 791 O O . THR A 1 101 ? -7.512 12.250 -2.068 1.00 91.31 101 THR A O 1
ATOM 794 N N . LYS A 1 102 ? -5.628 13.278 -1.415 1.00 89.88 102 LYS A N 1
ATOM 795 C CA . LYS A 1 102 ? -5.149 13.701 -2.739 1.00 89.88 102 LYS A CA 1
ATOM 796 C C . LYS A 1 102 ? -3.643 13.486 -2.842 1.00 89.88 102 LYS A C 1
ATOM 798 O O . LYS A 1 102 ? -2.963 13.448 -1.820 1.00 89.88 102 LYS A O 1
ATOM 803 N N . GLY A 1 103 ? -3.148 13.421 -4.075 1.00 88.38 103 GLY A N 1
ATOM 804 C CA . GLY A 1 103 ? -1.755 13.085 -4.356 1.00 88.38 103 GLY A CA 1
ATOM 805 C C . GLY A 1 103 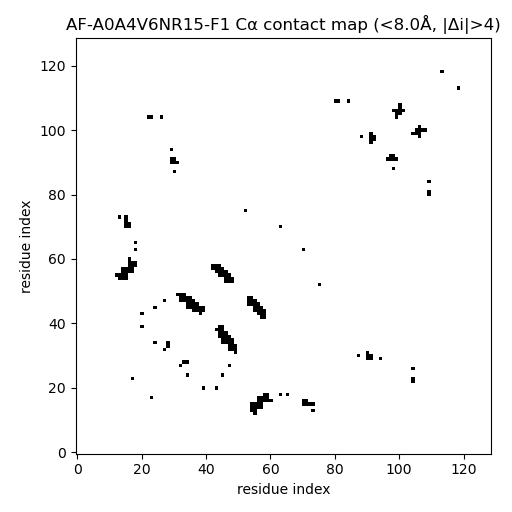? -1.475 11.601 -4.134 1.00 88.38 103 GLY A C 1
ATOM 806 O O . GLY A 1 103 ? -2.396 10.795 -3.970 1.00 88.38 103 GLY A O 1
ATOM 807 N N . LEU A 1 104 ? -0.198 11.248 -4.152 1.00 88.75 104 LEU A N 1
ATOM 808 C CA . LEU A 1 104 ? 0.286 9.919 -3.818 1.00 88.75 104 LEU A CA 1
ATOM 809 C C . LEU A 1 104 ? 1.373 10.055 -2.750 1.00 88.75 104 LEU A C 1
ATOM 811 O O . LEU A 1 104 ? 2.192 10.968 -2.862 1.00 88.75 104 LEU A O 1
ATOM 815 N N . PRO A 1 105 ? 1.401 9.168 -1.745 1.00 90.81 105 PRO A N 1
ATOM 816 C CA . PRO A 1 105 ? 0.374 8.176 -1.398 1.00 90.81 105 PRO A CA 1
ATOM 817 C C . PRO A 1 105 ? -0.867 8.806 -0.723 1.00 90.81 105 PRO A C 1
ATOM 819 O O . PRO A 1 105 ? -0.789 9.869 -0.106 1.00 90.81 105 PRO A O 1
ATOM 822 N N . ARG A 1 106 ? -2.036 8.158 -0.843 1.00 92.31 106 ARG A N 1
ATOM 823 C CA . ARG A 1 106 ? -3.319 8.623 -0.275 1.00 92.31 106 ARG A CA 1
ATOM 824 C C . ARG A 1 106 ? -4.213 7.458 0.150 1.00 92.31 106 ARG A C 1
ATOM 826 O O . ARG A 1 106 ? -4.045 6.344 -0.334 1.00 92.31 106 ARG A O 1
ATOM 833 N N . ILE A 1 107 ? -5.226 7.746 0.965 1.00 90.25 107 ILE A N 1
ATOM 834 C CA . ILE A 1 107 ? -6.382 6.864 1.166 1.00 90.25 107 ILE A CA 1
ATOM 835 C C . ILE A 1 107 ? -7.621 7.553 0.610 1.00 90.25 107 ILE A C 1
ATOM 837 O O . ILE A 1 107 ? -7.956 8.682 0.978 1.00 90.25 107 ILE A O 1
ATOM 841 N N . THR A 1 108 ? -8.311 6.865 -0.293 1.00 84.50 108 THR A N 1
ATOM 842 C CA . THR A 1 108 ? -9.599 7.316 -0.813 1.00 84.50 108 THR A CA 1
ATOM 843 C C . THR A 1 108 ? -10.703 6.990 0.179 1.00 84.50 108 THR A C 1
ATOM 845 O O . THR A 1 108 ? -10.694 5.940 0.822 1.00 84.50 108 THR A O 1
ATOM 848 N N . ARG A 1 109 ? -11.694 7.876 0.273 1.00 75.19 109 ARG A N 1
ATOM 849 C CA . ARG A 1 109 ? -12.903 7.612 1.050 1.00 75.19 109 ARG A CA 1
ATOM 850 C C . ARG A 1 109 ? -13.564 6.334 0.521 1.00 75.19 109 ARG A C 1
ATOM 852 O O . ARG A 1 109 ? -13.856 6.255 -0.670 1.00 75.19 109 ARG A O 1
ATOM 859 N N . GLY A 1 110 ? -13.811 5.370 1.406 1.00 64.19 110 GLY A N 1
ATOM 860 C CA . GLY A 1 110 ? -14.583 4.178 1.062 1.00 64.19 110 GLY A CA 1
ATOM 861 C C . GLY A 1 110 ? -15.979 4.574 0.581 1.00 64.19 110 GLY A C 1
ATOM 862 O O . GLY A 1 110 ? -16.654 5.387 1.218 1.00 64.19 110 GLY A O 1
ATOM 863 N N . THR A 1 111 ? -16.398 4.043 -0.561 1.00 59.31 111 THR A N 1
ATOM 864 C CA . THR A 1 111 ? -17.811 4.060 -0.940 1.00 59.31 111 THR A CA 1
ATOM 865 C C . THR A 1 111 ? -18.516 3.032 -0.061 1.00 59.31 111 THR A C 1
ATOM 867 O O . THR A 1 111 ? -18.001 1.932 0.132 1.00 59.31 111 THR A O 1
ATOM 870 N N . GLU A 1 112 ? -19.646 3.403 0.532 1.00 56.12 112 GLU A N 1
ATOM 871 C CA . GLU A 1 112 ? -20.482 2.448 1.259 1.00 56.12 112 GLU A CA 1
ATOM 872 C C . GLU A 1 112 ? -20.888 1.317 0.295 1.00 56.12 112 GLU A C 1
ATOM 874 O O . GLU A 1 112 ? -21.074 1.602 -0.897 1.00 56.12 112 GLU A O 1
ATOM 879 N N . PRO A 1 113 ? -20.972 0.049 0.743 1.00 56.06 113 PRO A N 1
ATOM 880 C CA . PRO A 1 113 ? -21.409 -1.032 -0.125 1.00 56.06 113 PRO A CA 1
ATOM 881 C C . PRO A 1 113 ? -22.747 -0.661 -0.755 1.00 56.06 113 PRO A C 1
ATOM 883 O O . PRO A 1 113 ? -23.708 -0.356 -0.053 1.00 56.06 113 PRO A O 1
ATOM 886 N N . VAL A 1 114 ? -22.798 -0.669 -2.084 1.00 55.62 114 VAL A N 1
ATOM 887 C CA . VAL A 1 114 ? -24.049 -0.542 -2.830 1.00 55.62 114 VAL A CA 1
ATOM 888 C C . VAL A 1 114 ? -24.908 -1.747 -2.425 1.00 55.62 114 VAL A C 1
ATOM 890 O O . VAL A 1 114 ? -24.454 -2.877 -2.629 1.00 55.62 114 VAL A O 1
ATOM 893 N N . PRO A 1 115 ? -26.093 -1.557 -1.806 1.00 58.81 115 PRO A N 1
ATOM 894 C CA . PRO A 1 115 ? -26.952 -2.670 -1.425 1.00 58.81 115 PRO A CA 1
ATOM 895 C C . PRO A 1 115 ? -27.206 -3.577 -2.635 1.00 58.81 115 PRO A C 1
ATOM 897 O O . PRO A 1 115 ? -27.375 -3.047 -3.740 1.00 58.81 115 PRO A O 1
ATOM 900 N N . PRO A 1 116 ? -27.258 -4.909 -2.459 1.00 57.66 116 PRO A N 1
ATOM 901 C CA . PRO A 1 116 ? -27.385 -5.859 -3.568 1.00 57.66 116 PRO A CA 1
ATOM 902 C C . PRO A 1 116 ? -28.562 -5.537 -4.505 1.00 57.66 116 PRO A C 1
ATOM 904 O O . PRO A 1 116 ? -28.453 -5.722 -5.714 1.00 57.66 116 PRO A O 1
ATOM 907 N N . ASP A 1 117 ? -29.625 -4.930 -3.975 1.00 65.12 117 ASP A N 1
ATOM 908 C CA . ASP A 1 117 ? -30.845 -4.594 -4.717 1.00 65.12 117 ASP A CA 1
ATOM 909 C C . ASP A 1 117 ? -30.758 -3.292 -5.537 1.00 65.12 117 ASP A C 1
ATOM 911 O O . ASP A 1 117 ? -31.700 -2.928 -6.238 1.00 65.12 117 ASP A O 1
ATOM 915 N N . SER A 1 118 ? -29.642 -2.562 -5.462 1.00 57.31 118 SER A N 1
ATOM 916 C CA . SER A 1 118 ? -29.472 -1.262 -6.138 1.00 57.31 118 SER A CA 1
ATOM 917 C C . SER A 1 118 ? -28.577 -1.311 -7.381 1.00 57.31 118 SER A C 1
ATOM 919 O O . SER A 1 118 ? -28.503 -0.338 -8.136 1.00 57.31 118 SER A O 1
ATOM 921 N N . ALA A 1 119 ? -27.955 -2.459 -7.664 1.00 50.34 119 ALA A N 1
ATOM 922 C CA . ALA A 1 119 ? -27.189 -2.671 -8.884 1.00 50.34 119 ALA A CA 1
ATOM 923 C C . ALA A 1 119 ? -28.117 -3.105 -10.033 1.00 50.34 119 ALA A C 1
ATOM 925 O O . ALA A 1 119 ? -28.241 -4.286 -10.351 1.00 50.34 119 ALA A O 1
ATOM 926 N N . SER A 1 120 ? -28.758 -2.140 -10.698 1.00 46.66 120 SER A N 1
ATOM 927 C CA . SER A 1 120 ? -29.413 -2.380 -11.991 1.00 46.66 120 SER A CA 1
ATOM 928 C C . SER A 1 120 ? -28.352 -2.596 -13.080 1.00 46.66 120 SER A C 1
ATOM 930 O O . SER A 1 120 ? -28.038 -1.722 -13.884 1.00 46.66 120 SER A O 1
ATOM 932 N N . TRP A 1 121 ? -27.774 -3.797 -13.121 1.00 43.22 121 TRP A N 1
ATOM 933 C CA . TRP A 1 121 ? -27.010 -4.275 -14.273 1.00 43.22 121 TRP A CA 1
ATOM 934 C C . TRP A 1 121 ? -27.978 -4.611 -15.415 1.00 43.22 121 TRP A C 1
ATOM 936 O O . TRP A 1 121 ? -28.163 -5.768 -15.788 1.00 43.22 121 TRP A O 1
ATOM 946 N N . THR A 1 122 ? -28.625 -3.602 -16.001 1.00 45.94 122 THR A N 1
ATOM 947 C CA . THR A 1 122 ? -29.267 -3.791 -17.303 1.00 45.94 122 THR A CA 1
ATOM 948 C C . THR A 1 122 ? -28.156 -3.937 -18.334 1.00 45.94 122 THR A C 1
ATOM 950 O O . THR A 1 122 ? -27.542 -2.952 -18.755 1.00 45.94 122 THR A O 1
ATOM 953 N N . ARG A 1 123 ? -27.871 -5.186 -18.714 1.00 43.25 123 ARG A N 1
ATOM 954 C CA . ARG A 1 123 ? -27.124 -5.530 -19.925 1.00 43.25 123 ARG A CA 1
ATOM 955 C C . ARG A 1 123 ? -27.749 -4.733 -21.074 1.00 43.25 123 ARG A C 1
ATOM 957 O O . ARG A 1 123 ? -28.869 -5.019 -21.478 1.00 43.25 123 ARG A O 1
ATOM 964 N N . ARG A 1 124 ? -27.055 -3.703 -21.568 1.00 44.94 124 ARG A N 1
ATOM 965 C CA . ARG A 1 124 ? -27.406 -3.082 -22.847 1.00 44.94 124 ARG A CA 1
ATOM 966 C C . ARG A 1 124 ? -27.192 -4.154 -23.904 1.00 44.94 124 ARG A C 1
ATOM 968 O O . ARG A 1 124 ? -26.049 -4.484 -24.211 1.00 44.94 124 ARG A O 1
ATOM 975 N N . GLU A 1 125 ? -28.278 -4.741 -24.386 1.00 45.38 125 GLU A N 1
ATOM 976 C CA . GLU A 1 125 ? -28.229 -5.547 -25.594 1.00 45.38 125 GLU A CA 1
ATOM 977 C C . GLU A 1 125 ? -27.781 -4.634 -26.737 1.00 45.38 125 GLU A C 1
ATOM 979 O O . GLU A 1 125 ? -28.376 -3.589 -27.004 1.00 45.38 125 GLU A O 1
ATOM 984 N N . THR A 1 126 ? -26.657 -4.985 -27.350 1.00 47.66 126 THR A N 1
ATOM 985 C CA . THR A 1 126 ? -26.225 -4.412 -28.621 1.00 47.66 126 THR A CA 1
ATOM 986 C C . THR A 1 126 ? -27.225 -4.843 -29.692 1.00 47.66 126 THR A C 1
ATOM 988 O O . THR A 1 126 ? -27.479 -6.045 -29.792 1.00 47.66 126 THR A O 1
ATOM 991 N N . PRO A 1 127 ? -27.788 -3.922 -30.493 1.00 43.44 127 PRO A N 1
ATOM 992 C CA . PRO A 1 127 ? -28.728 -4.301 -31.534 1.00 43.44 127 PRO A CA 1
ATOM 993 C C . PRO A 1 127 ? -27.987 -5.086 -32.620 1.00 43.44 127 PRO A C 1
ATOM 995 O O . PRO A 1 127 ? -26.964 -4.637 -33.141 1.00 43.44 127 PRO A O 1
ATOM 998 N N . SER A 1 128 ? -28.497 -6.276 -32.922 1.00 55.09 128 SER A N 1
ATOM 999 C CA . SER A 1 128 ? -28.063 -7.115 -34.035 1.00 55.09 128 SER A CA 1
ATOM 1000 C C . SER A 1 128 ? -28.266 -6.364 -35.351 1.00 55.09 128 SER A C 1
ATOM 1002 O O . SER A 1 128 ? -29.324 -5.773 -35.570 1.00 55.09 128 SER A O 1
ATOM 1004 N N . SER A 1 129 ? -27.241 -6.384 -36.203 1.00 59.75 129 SER A N 1
ATOM 1005 C CA . SER A 1 129 ? -27.329 -5.992 -37.618 1.00 59.75 129 SER A CA 1
ATOM 1006 C C . SER A 1 129 ? -27.764 -7.175 -38.473 1.00 59.75 12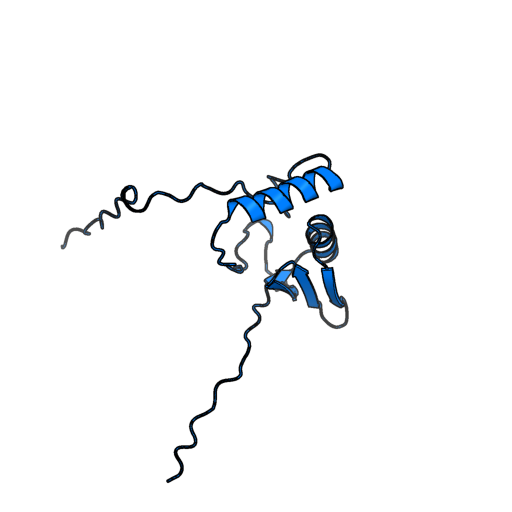9 SER A C 1
ATOM 1008 O O . SER A 1 129 ? -27.449 -8.318 -38.067 1.00 59.75 129 SER A O 1
#

Solvent-accessible surface area (backbone atoms only — not comparable to full-atom values): 8569 Å² total; per-residue (Å²): 133,81,85,82,67,86,77,89,82,84,83,89,77,72,71,38,64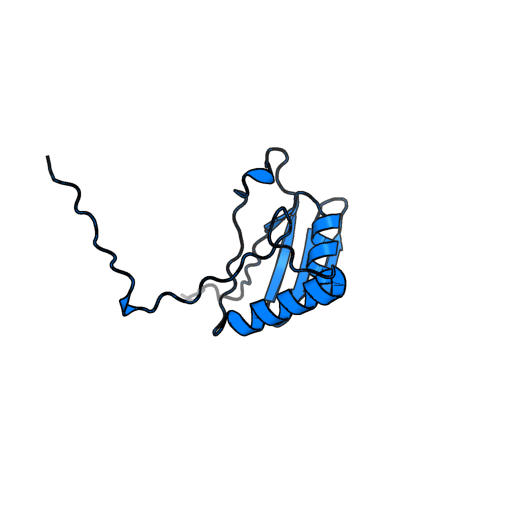,39,88,52,67,68,61,50,54,51,51,44,45,45,52,64,32,45,76,79,39,83,37,77,66,99,56,45,37,40,30,34,38,48,92,97,50,73,51,36,32,30,62,41,65,93,84,67,61,76,90,70,68,75,78,71,84,84,86,83,89,67,98,60,63,65,66,58,52,49,53,42,45,50,28,27,32,74,70,68,74,40,71,46,69,63,79,82,83,57,55,75,82,80,76,75,81,77,54,83,91,69,68,81,78,71,77,78,76,76,82,83,128

Organism: NCBI:txid1262583

Foldseek 3Di:
DPPPDDDDDDDDADAFEDPDLVLVVVLLVLLVWDWPDADVPPWGWTWTDDDPDIHIYGHHDPPDDVVVVPRDDDDDDDPDVVVVVVSSQVSCCVRPVGAACDDPPHDHDDDDPDPPVRPPPPPPPDDDD